Protein AF-A0A821UUU0-F1 (afdb_monomer)

Nearest PDB structures (foldseek):
  4zcn-assembly1_A  TM=8.819E-01  e=1.601E-06  synthetic construct
  8j72-assembly1_A  TM=8.243E-01  e=1.188E-04  Mus musculus
  7djl-assembly2_A  TM=7.070E-01  e=1.555E-04  Arabidopsis thaliana
  2dso-assembly3_C  TM=7.053E-01  e=1.154E-02  Staphylococcus aureus
  2dg0-assembly1_A  TM=6.645E-01  e=1.356E-02  Staphylococcus aureus

Structure (mmCIF, N/CA/C/O backbone):
data_AF-A0A821UUU0-F1
#
_entry.id   AF-A0A821UUU0-F1
#
loop_
_atom_site.group_PDB
_atom_site.id
_atom_site.type_symbol
_atom_site.label_atom_id
_atom_site.label_alt_id
_atom_site.label_comp_id
_atom_site.label_asym_id
_atom_site.label_entity_id
_atom_site.label_seq_id
_atom_site.pdbx_PDB_ins_code
_atom_site.Cartn_x
_atom_site.Cartn_y
_atom_site.Cartn_z
_atom_site.occupancy
_atom_site.B_iso_or_equiv
_atom_site.auth_seq_id
_atom_site.auth_comp_id
_atom_site.auth_asym_id
_atom_site.auth_atom_id
_atom_site.pdbx_PDB_model_num
ATOM 1 N N . ARG A 1 1 ? -25.890 -10.098 18.040 1.00 49.53 1 ARG A N 1
ATOM 2 C CA . ARG A 1 1 ? -25.360 -8.720 17.908 1.00 49.53 1 ARG A CA 1
ATOM 3 C C . ARG A 1 1 ? -26.060 -8.096 16.711 1.00 49.53 1 ARG A C 1
ATOM 5 O O . ARG A 1 1 ? -26.028 -8.701 15.650 1.00 49.53 1 ARG A O 1
ATOM 12 N N . ARG A 1 2 ? -26.804 -7.004 16.907 1.00 58.38 2 ARG A N 1
ATOM 13 C CA . ARG A 1 2 ? -27.503 -6.293 15.827 1.00 58.38 2 ARG A CA 1
ATOM 14 C C . ARG A 1 2 ? -26.415 -5.492 15.097 1.00 58.38 2 ARG A C 1
ATOM 16 O O . ARG A 1 2 ? -25.776 -4.674 15.744 1.00 58.38 2 ARG A O 1
ATOM 23 N N . GLY A 1 3 ? -26.099 -5.851 13.853 1.00 62.72 3 GLY A N 1
ATOM 24 C CA . GLY A 1 3 ? -25.051 -5.178 13.078 1.00 62.72 3 GLY A CA 1
ATOM 25 C C . GLY A 1 3 ? -25.400 -3.707 12.873 1.00 62.72 3 GLY A C 1
ATOM 26 O O . GLY A 1 3 ? -26.577 -3.379 12.713 1.00 62.72 3 GLY A O 1
ATOM 27 N N . GLU A 1 4 ? -24.400 -2.831 12.931 1.00 71.94 4 GLU A N 1
ATOM 28 C CA . GLU A 1 4 ? -24.593 -1.414 12.630 1.00 71.94 4 GLU A CA 1
ATOM 29 C C . GLU A 1 4 ? -25.058 -1.246 11.178 1.00 71.94 4 GLU A C 1
ATOM 31 O O . GLU A 1 4 ? -24.573 -1.916 10.269 1.00 71.94 4 GLU A O 1
ATOM 36 N N . SER A 1 5 ? -26.039 -0.369 10.959 1.00 85.31 5 SER A N 1
ATOM 37 C CA . SER A 1 5 ? -26.623 -0.103 9.638 1.00 85.31 5 SER A CA 1
ATOM 38 C C . SER A 1 5 ? -25.891 0.998 8.865 1.00 85.31 5 SER A C 1
ATOM 40 O O . SER A 1 5 ? -26.374 1.431 7.821 1.00 85.31 5 SER A O 1
ATOM 42 N N . GLN A 1 6 ? -24.771 1.496 9.395 1.00 81.88 6 GLN A N 1
ATOM 43 C CA . GLN A 1 6 ? -23.938 2.525 8.780 1.00 81.88 6 GLN A CA 1
ATOM 44 C C . GLN A 1 6 ? -22.479 2.068 8.799 1.00 81.88 6 GLN A C 1
ATOM 46 O O . GLN A 1 6 ? -22.008 1.537 9.799 1.00 81.88 6 GLN A O 1
ATOM 51 N N . GLY A 1 7 ? -21.782 2.250 7.677 1.00 82.25 7 GLY A N 1
ATOM 52 C CA . GLY A 1 7 ? -20.345 2.002 7.601 1.00 82.25 7 GLY A CA 1
ATOM 53 C C . GLY A 1 7 ? -19.564 3.112 8.300 1.00 82.25 7 GLY A C 1
ATOM 54 O O . GLY A 1 7 ? -19.953 4.279 8.247 1.00 82.25 7 GLY A O 1
ATOM 55 N N . THR A 1 8 ? -18.447 2.753 8.923 1.00 87.38 8 THR A N 1
ATOM 56 C CA . THR A 1 8 ? -17.500 3.698 9.519 1.00 87.38 8 THR A CA 1
ATOM 57 C C . THR A 1 8 ? -16.250 3.804 8.652 1.00 87.38 8 THR A C 1
ATOM 59 O O . THR A 1 8 ? -15.825 2.843 8.009 1.00 87.38 8 THR A O 1
ATOM 62 N N . VAL A 1 9 ? -15.654 4.996 8.603 1.00 89.88 9 VAL A N 1
ATOM 63 C CA . VAL A 1 9 ? -14.353 5.185 7.953 1.00 89.88 9 VAL A CA 1
ATOM 64 C C . VAL A 1 9 ? -13.267 4.696 8.905 1.00 89.88 9 VAL A C 1
ATOM 66 O O . VAL A 1 9 ? -13.166 5.184 10.027 1.00 89.88 9 VAL A O 1
ATOM 69 N N . VAL A 1 10 ? -12.454 3.747 8.444 1.00 91.38 10 VAL A N 1
ATOM 70 C CA . VAL A 1 10 ? -11.374 3.124 9.234 1.00 91.38 10 VAL A CA 1
ATOM 71 C C . VAL A 1 10 ? -9.967 3.493 8.747 1.00 91.38 10 VAL A C 1
ATOM 73 O O . VAL A 1 10 ? -8.989 3.226 9.436 1.00 91.38 10 VAL A O 1
ATOM 76 N N . ALA A 1 11 ? -9.858 4.127 7.576 1.00 94.12 11 ALA A N 1
ATOM 77 C CA . ALA A 1 11 ? -8.615 4.644 7.008 1.00 94.12 11 ALA A CA 1
ATOM 78 C C . ALA A 1 11 ? -8.911 5.856 6.108 1.00 94.12 11 ALA A C 1
ATOM 80 O O . ALA A 1 11 ? -9.873 5.843 5.335 1.00 94.12 11 ALA 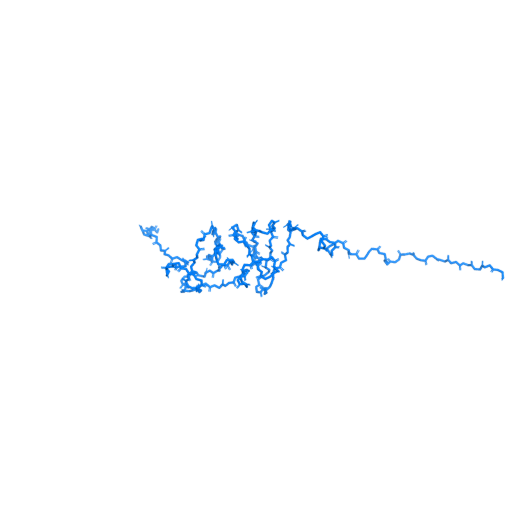A O 1
ATOM 81 N N . GLY A 1 12 ? -8.085 6.902 6.192 1.00 94.38 12 GLY A N 1
ATOM 82 C CA . GLY A 1 12 ? -8.286 8.145 5.441 1.00 94.38 12 GLY A CA 1
ATOM 83 C C . GLY A 1 12 ? -9.524 8.938 5.892 1.00 94.38 12 GLY A C 1
ATOM 84 O O . GLY A 1 12 ? -9.753 9.124 7.082 1.00 94.38 12 GLY A O 1
ATOM 85 N N . GLY A 1 13 ? -10.310 9.440 4.931 1.00 93.31 13 GLY A N 1
ATOM 86 C CA . GLY A 1 13 ? -11.540 10.211 5.184 1.00 93.31 13 GLY A CA 1
ATOM 87 C C . GLY A 1 13 ? -11.361 11.729 5.305 1.00 93.31 13 GLY A C 1
ATOM 88 O O . GLY A 1 13 ? -12.349 12.455 5.293 1.00 93.31 13 GLY A O 1
ATOM 89 N N . ASN A 1 14 ? -10.122 12.229 5.334 1.00 95.56 14 ASN A N 1
ATOM 90 C CA . ASN A 1 14 ? -9.809 13.657 5.496 1.00 95.56 14 ASN A CA 1
ATOM 91 C C . ASN A 1 14 ? -9.491 14.359 4.161 1.00 95.56 14 ASN A C 1
ATOM 93 O O . ASN A 1 14 ? -8.610 15.220 4.074 1.00 95.56 14 ASN A O 1
ATOM 97 N N . GLY A 1 15 ? -10.200 13.967 3.100 1.00 96.06 15 GLY A N 1
ATOM 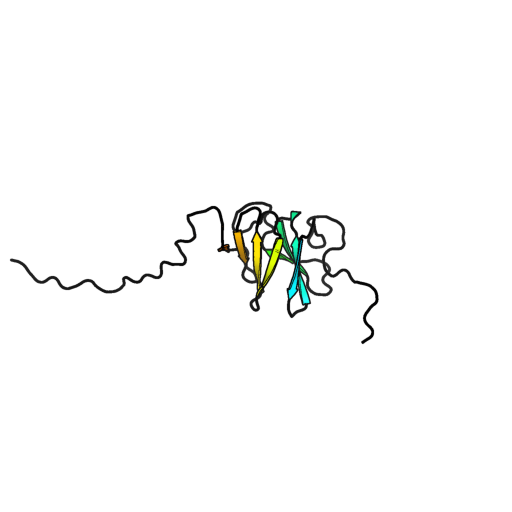98 C CA . GLY A 1 15 ? -9.963 14.424 1.729 1.00 96.06 15 GLY A CA 1
ATOM 99 C C . GLY A 1 15 ? -8.733 13.790 1.067 1.00 96.06 15 GLY A C 1
ATOM 100 O O . GLY A 1 15 ? -7.949 13.091 1.709 1.00 96.06 15 GLY A O 1
ATOM 101 N N . SER A 1 16 ? -8.577 14.046 -0.235 1.00 97.75 16 SER A N 1
ATOM 102 C CA . SER A 1 16 ? -7.426 13.569 -1.011 1.00 97.75 16 SER A CA 1
ATOM 103 C C . SER A 1 16 ? -6.148 14.307 -0.609 1.00 97.75 16 SER A C 1
ATOM 105 O O . SER A 1 16 ? -6.174 15.524 -0.407 1.00 97.75 16 SER A O 1
ATOM 107 N N . GLY A 1 17 ? -5.029 13.591 -0.511 1.00 98.25 17 GLY A N 1
ATOM 108 C CA . GLY A 1 17 ? -3.714 14.181 -0.247 1.00 98.25 17 GLY A CA 1
ATOM 109 C C . GLY A 1 17 ? -2.699 13.172 0.283 1.00 98.25 17 GLY A C 1
ATOM 110 O O . GLY A 1 17 ? -2.964 11.973 0.304 1.00 98.25 17 GLY A O 1
ATOM 111 N N . ASN A 1 18 ? -1.534 13.664 0.708 1.00 98.19 18 ASN A N 1
ATOM 112 C CA . ASN A 1 18 ? -0.372 12.844 1.076 1.00 98.19 18 ASN A CA 1
ATOM 113 C C . ASN A 1 18 ? -0.019 12.875 2.574 1.00 98.19 18 ASN A C 1
ATOM 115 O O . ASN A 1 18 ? 0.962 12.254 2.998 1.00 98.19 18 ASN A O 1
ATOM 119 N N . ARG A 1 19 ? -0.811 13.565 3.404 1.00 98.50 19 ARG A N 1
ATOM 120 C CA . ARG A 1 19 ? -0.645 13.517 4.863 1.00 98.50 19 ARG A CA 1
ATOM 121 C C . ARG A 1 19 ? -0.921 12.108 5.396 1.00 98.50 19 ARG A C 1
ATOM 123 O O . ARG A 1 19 ? -1.488 11.265 4.704 1.00 98.50 19 ARG A O 1
ATOM 130 N N . LEU A 1 20 ? -0.513 11.838 6.635 1.00 98.38 20 LEU A N 1
ATOM 131 C CA . LEU A 1 20 ? -0.701 10.522 7.260 1.00 98.38 20 LEU A CA 1
ATOM 132 C C . LEU A 1 20 ? -2.171 10.206 7.572 1.00 98.38 20 LEU A C 1
ATOM 134 O O . LEU A 1 20 ? -2.501 9.056 7.822 1.00 98.38 20 LEU A O 1
ATOM 138 N N . ASP A 1 21 ? -3.056 11.199 7.558 1.00 97.88 21 ASP A N 1
ATOM 139 C CA . ASP A 1 21 ? -4.504 11.071 7.744 1.00 97.88 21 ASP A CA 1
ATOM 140 C C . ASP A 1 21 ? -5.286 11.092 6.414 1.00 97.88 21 ASP A C 1
ATOM 142 O O . ASP A 1 21 ? -6.519 11.111 6.416 1.00 97.88 21 ASP A O 1
ATOM 146 N N . GLN A 1 22 ? -4.578 11.095 5.280 1.00 98.56 22 GLN A N 1
ATOM 147 C CA . GLN A 1 22 ? -5.130 11.184 3.930 1.00 98.56 22 GLN A CA 1
ATOM 148 C C . GLN A 1 22 ? -4.652 10.031 3.041 1.00 98.56 22 GLN A C 1
ATOM 150 O O . GLN A 1 22 ? -3.655 9.367 3.322 1.00 98.56 22 GLN A O 1
ATOM 155 N N . LEU A 1 23 ? -5.387 9.821 1.952 1.00 98.50 23 LEU A N 1
ATOM 156 C CA . LEU A 1 23 ? -5.075 8.883 0.877 1.00 98.50 23 LEU A CA 1
ATOM 157 C C . LEU A 1 23 ? -5.270 9.589 -0.470 1.00 98.50 23 LEU A C 1
ATOM 159 O O . LEU A 1 23 ? -6.045 10.545 -0.556 1.00 98.50 23 LEU A O 1
ATOM 163 N N . SER A 1 24 ? -4.619 9.098 -1.519 1.00 98.50 24 SER A N 1
ATOM 164 C CA . SER A 1 24 ? -4.777 9.550 -2.899 1.00 98.50 24 SER A CA 1
ATOM 165 C C . SER A 1 24 ? -4.921 8.347 -3.834 1.00 98.50 24 SER A C 1
ATOM 167 O O . SER A 1 24 ? -3.993 7.563 -4.030 1.00 98.50 24 SER A O 1
ATOM 169 N N . TYR A 1 25 ? -6.125 8.202 -4.393 1.00 97.81 25 TYR A N 1
ATOM 170 C CA . TYR A 1 25 ? -6.513 7.122 -5.310 1.00 97.81 25 TYR A CA 1
ATOM 171 C C . TYR A 1 25 ? -6.160 5.698 -4.812 1.00 97.81 25 TYR A C 1
ATOM 173 O O . TYR A 1 25 ? -5.516 4.928 -5.533 1.00 97.81 25 TYR A O 1
ATOM 181 N N . PRO A 1 26 ? -6.566 5.315 -3.581 1.00 98.06 26 PRO A N 1
ATOM 182 C CA . PRO A 1 26 ? -6.211 4.016 -3.016 1.00 98.06 26 PRO A CA 1
ATOM 183 C C . PRO A 1 26 ? -6.750 2.860 -3.875 1.00 98.06 26 PRO A C 1
ATOM 185 O O . PRO A 1 26 ? -7.881 2.931 -4.356 1.00 98.06 26 PRO A O 1
ATOM 188 N N . GLN A 1 27 ? -5.955 1.803 -4.076 1.00 98.19 27 GLN A N 1
ATOM 189 C CA . GLN A 1 27 ? -6.279 0.729 -5.037 1.00 98.19 27 GLN A CA 1
ATOM 190 C C . GLN A 1 27 ? -6.681 -0.598 -4.400 1.00 98.19 27 GLN A C 1
ATOM 192 O O . GLN A 1 27 ? -7.482 -1.338 -4.967 1.00 98.19 27 GLN A O 1
ATOM 197 N N . TYR A 1 28 ? -6.117 -0.927 -3.244 1.00 98.31 28 TYR A N 1
ATOM 198 C CA . TYR A 1 28 ? -6.327 -2.215 -2.597 1.00 98.31 28 TYR A CA 1
ATOM 199 C C . TYR A 1 28 ? -6.335 -2.068 -1.084 1.00 98.31 28 TYR A C 1
ATOM 201 O O . TYR A 1 28 ? -5.763 -1.126 -0.527 1.00 98.31 28 TYR A O 1
ATOM 209 N N . VAL A 1 29 ? -6.968 -3.036 -0.426 1.00 97.81 29 VAL A N 1
ATOM 210 C CA . VAL A 1 29 ? -7.025 -3.133 1.026 1.00 97.81 29 VAL A CA 1
ATOM 211 C C . VAL A 1 29 ? -6.752 -4.563 1.486 1.00 97.81 29 VAL A C 1
ATOM 213 O O . VAL A 1 29 ? -7.271 -5.521 0.915 1.00 97.81 29 VAL A O 1
ATOM 216 N N . PHE A 1 30 ? -5.959 -4.703 2.542 1.00 98.38 30 PHE A N 1
ATOM 217 C CA . PHE A 1 30 ? -5.765 -5.952 3.271 1.00 98.38 30 PHE A CA 1
ATOM 218 C C . PHE A 1 30 ? -6.044 -5.714 4.754 1.00 98.38 30 PHE A C 1
ATOM 220 O O . PHE A 1 30 ? -5.605 -4.710 5.307 1.00 98.38 30 PHE A O 1
ATOM 227 N N . VAL A 1 31 ? -6.766 -6.627 5.398 1.00 97.31 31 VAL A N 1
ATOM 228 C CA . VAL A 1 31 ? -7.049 -6.561 6.836 1.00 97.31 31 VAL A CA 1
ATOM 229 C C . VAL A 1 31 ? -6.387 -7.755 7.506 1.00 97.31 31 VAL A C 1
ATOM 231 O O . VAL A 1 31 ? -6.649 -8.897 7.121 1.00 97.31 31 VAL A O 1
ATOM 234 N N . ASP A 1 32 ? -5.503 -7.494 8.468 1.00 95.75 32 ASP A N 1
ATOM 235 C CA . ASP A 1 32 ? -4.823 -8.553 9.215 1.00 95.75 32 ASP A CA 1
ATOM 236 C C . ASP A 1 32 ? -5.690 -9.108 10.366 1.00 95.75 32 ASP A C 1
ATOM 238 O O . ASP A 1 32 ? -6.834 -8.701 10.584 1.00 95.75 32 ASP A O 1
ATOM 242 N N . ARG A 1 33 ? -5.151 -10.091 11.099 1.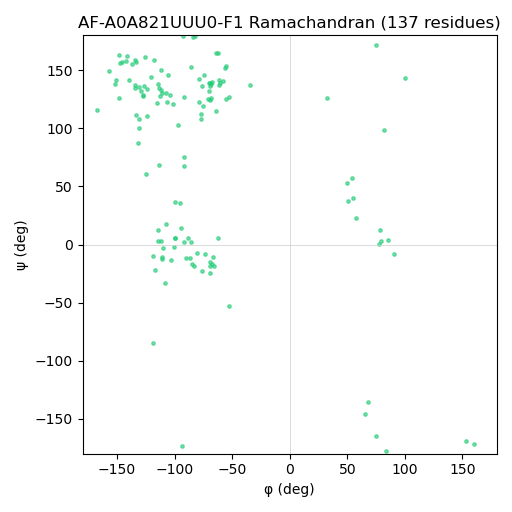00 94.06 33 ARG A N 1
ATOM 243 C CA . ARG A 1 33 ? -5.854 -10.735 12.225 1.00 94.06 33 ARG A CA 1
ATOM 244 C C . ARG A 1 33 ? -6.035 -9.818 13.438 1.00 94.06 33 ARG A C 1
ATOM 246 O O . ARG A 1 33 ? -6.904 -10.103 14.255 1.00 94.06 33 ARG A O 1
ATOM 253 N N . ASP A 1 34 ? -5.260 -8.741 13.520 1.00 92.94 34 ASP A N 1
ATOM 254 C CA . ASP A 1 34 ? -5.331 -7.732 14.579 1.00 92.94 34 ASP A CA 1
ATOM 255 C C . ASP A 1 34 ? -6.226 -6.548 14.163 1.00 92.94 34 ASP A C 1
ATOM 257 O O . ASP A 1 34 ? -6.190 -5.484 14.781 1.00 92.94 34 ASP A O 1
ATOM 261 N N . HIS A 1 35 ? -7.016 -6.721 13.094 1.00 93.25 35 HIS A N 1
ATOM 262 C CA . HIS A 1 35 ? -7.876 -5.705 12.481 1.00 93.25 35 HIS A CA 1
ATOM 263 C C . HIS A 1 35 ? -7.135 -4.447 12.015 1.00 93.25 35 HIS A C 1
ATOM 265 O O . HIS A 1 35 ? -7.742 -3.386 11.843 1.00 93.25 35 HIS A O 1
ATOM 271 N N . SER A 1 36 ? -5.831 -4.547 11.757 1.00 96.38 36 SER A N 1
ATOM 272 C CA . SER A 1 36 ? -5.126 -3.468 11.083 1.00 96.38 36 SER A CA 1
ATOM 273 C C . SER A 1 36 ? -5.444 -3.479 9.593 1.00 96.38 36 SER A C 1
ATOM 275 O O . SER A 1 36 ? -5.423 -4.523 8.939 1.00 96.38 36 SER A O 1
ATOM 277 N N . VAL A 1 37 ? -5.692 -2.294 9.050 1.00 97.75 37 VAL A N 1
ATOM 278 C CA . VAL A 1 37 ? -6.034 -2.061 7.650 1.00 97.75 37 VAL A CA 1
ATOM 279 C C . VAL A 1 37 ? -4.802 -1.555 6.911 1.00 97.75 37 VAL A C 1
ATOM 281 O O . VAL A 1 37 ? -4.250 -0.509 7.245 1.00 97.75 37 VAL A O 1
ATOM 284 N N . TYR A 1 38 ? -4.384 -2.284 5.888 1.00 98.69 38 TYR A N 1
ATOM 285 C CA . TYR A 1 38 ? -3.294 -1.927 4.991 1.00 98.69 38 TYR A CA 1
ATOM 286 C C . TYR A 1 38 ? -3.881 -1.451 3.674 1.00 98.69 38 TYR A C 1
ATOM 288 O O . TYR A 1 38 ? -4.709 -2.145 3.089 1.00 98.69 38 TYR A O 1
ATOM 296 N N . VAL A 1 39 ? -3.453 -0.286 3.203 1.00 98.75 39 VAL A N 1
ATOM 297 C CA . VAL A 1 39 ? -3.978 0.351 1.996 1.00 98.75 39 VAL A CA 1
ATOM 298 C C . VAL A 1 39 ? -2.827 0.688 1.065 1.00 98.75 39 VAL A C 1
ATOM 300 O O . VAL A 1 39 ? -1.861 1.333 1.482 1.00 98.75 39 VAL A O 1
ATOM 303 N N . SER A 1 40 ? -2.931 0.276 -0.197 1.00 98.62 40 SER A N 1
ATOM 304 C CA . SER A 1 40 ? -2.054 0.786 -1.249 1.00 98.62 40 SER A CA 1
ATOM 305 C C . SER A 1 40 ? -2.512 2.183 -1.652 1.00 98.62 40 SER A C 1
ATOM 307 O O . SER A 1 40 ? -3.560 2.375 -2.269 1.00 98.62 40 SER A O 1
ATOM 309 N N . ASP A 1 41 ? -1.726 3.173 -1.251 1.00 98.75 41 ASP A N 1
ATOM 310 C CA . ASP A 1 41 ? -1.972 4.592 -1.474 1.00 98.75 41 ASP A CA 1
ATOM 311 C C . ASP A 1 41 ? -1.280 5.002 -2.781 1.00 98.75 41 ASP A C 1
ATOM 313 O O . ASP A 1 41 ? -0.170 5.542 -2.785 1.00 98.75 41 ASP A O 1
ATOM 317 N N . ARG A 1 42 ? -1.902 4.594 -3.895 1.00 98.69 42 ARG A N 1
ATOM 318 C CA . ARG A 1 42 ? -1.287 4.478 -5.226 1.00 98.69 42 ARG A CA 1
ATOM 319 C C . ARG A 1 42 ? -0.583 5.748 -5.681 1.00 98.69 42 ARG A C 1
ATOM 321 O O . ARG A 1 42 ? 0.585 5.678 -6.052 1.00 98.69 42 ARG A O 1
ATOM 328 N N . ASP A 1 43 ? -1.276 6.881 -5.643 1.00 98.56 43 ASP A N 1
ATOM 329 C CA . ASP A 1 43 ? -0.737 8.145 -6.163 1.00 98.56 43 ASP A CA 1
ATOM 330 C C . ASP A 1 43 ? 0.216 8.821 -5.166 1.00 98.56 43 ASP A C 1
ATOM 332 O O . ASP A 1 43 ? 0.883 9.794 -5.497 1.00 98.56 43 ASP A O 1
ATOM 336 N N . ASN A 1 44 ? 0.311 8.291 -3.944 1.00 98.81 44 ASN A N 1
ATOM 337 C CA . ASN A 1 44 ? 1.326 8.673 -2.967 1.00 98.81 44 ASN A CA 1
ATOM 338 C C . ASN A 1 44 ? 2.492 7.670 -2.908 1.00 98.81 44 ASN A C 1
ATOM 340 O O . ASN A 1 44 ? 3.361 7.816 -2.047 1.00 98.81 44 ASN A O 1
ATOM 344 N N . HIS A 1 45 ? 2.521 6.659 -3.788 1.00 98.75 45 HIS A N 1
ATOM 345 C CA . HIS A 1 45 ? 3.658 5.747 -3.957 1.00 98.75 45 HIS A CA 1
ATOM 346 C C . HIS A 1 45 ? 4.082 5.050 -2.653 1.00 98.75 45 HIS A C 1
ATOM 348 O O . HIS A 1 45 ? 5.265 4.897 -2.334 1.00 98.75 45 HIS A O 1
ATOM 354 N N . ARG A 1 46 ? 3.089 4.653 -1.851 1.00 98.88 46 ARG A N 1
ATOM 355 C CA . ARG A 1 46 ? 3.306 4.070 -0.524 1.00 98.88 46 ARG A CA 1
ATOM 356 C C . ARG A 1 46 ? 2.232 3.057 -0.155 1.00 98.88 46 ARG A C 1
ATOM 358 O O . ARG A 1 46 ? 1.139 3.041 -0.720 1.00 98.88 46 ARG A O 1
ATOM 365 N N . VAL A 1 47 ? 2.531 2.248 0.851 1.00 98.81 47 VAL A N 1
ATOM 366 C CA . VAL A 1 47 ? 1.538 1.450 1.573 1.00 98.81 47 VAL A CA 1
ATOM 367 C C . VAL A 1 47 ? 1.413 1.991 2.983 1.00 98.81 47 VAL A C 1
ATOM 369 O O . VAL A 1 47 ? 2.409 2.214 3.676 1.00 98.81 47 VAL A O 1
ATOM 372 N N . MET A 1 48 ? 0.172 2.176 3.408 1.00 98.75 48 MET A N 1
ATOM 373 C CA . MET A 1 48 ? -0.173 2.726 4.708 1.00 98.75 48 MET A CA 1
ATOM 374 C C . MET A 1 48 ? -0.874 1.674 5.566 1.00 98.75 48 MET A C 1
ATOM 376 O O . MET A 1 48 ? -1.746 0.964 5.072 1.00 98.75 48 MET A O 1
ATOM 380 N N . LYS A 1 49 ? -0.532 1.605 6.853 1.00 98.56 49 LYS A N 1
ATOM 381 C CA . LYS A 1 49 ? -1.203 0.791 7.875 1.00 98.56 49 LYS A CA 1
ATOM 382 C C . LYS A 1 49 ? -2.003 1.690 8.817 1.00 98.56 49 LYS A C 1
ATOM 384 O O . LYS A 1 49 ? -1.441 2.622 9.388 1.00 98.56 49 LYS A O 1
ATOM 389 N N . TRP A 1 50 ? -3.269 1.367 9.051 1.00 98.12 50 TRP A N 1
ATOM 390 C CA . TRP A 1 50 ? -4.100 1.925 10.119 1.00 98.12 50 TRP A CA 1
ATOM 391 C C . TRP A 1 50 ? -4.453 0.844 11.130 1.00 98.12 50 TRP A C 1
ATOM 393 O O . TRP A 1 50 ? -4.847 -0.255 10.759 1.00 98.12 50 TRP A O 1
ATOM 403 N N . MET A 1 51 ? -4.333 1.171 12.412 1.00 95.38 51 MET A N 1
ATOM 404 C CA . MET A 1 51 ? -4.928 0.376 13.486 1.00 95.38 51 MET A CA 1
ATOM 405 C C . MET A 1 51 ? -6.375 0.829 13.695 1.00 95.38 51 MET A C 1
ATOM 407 O O . MET A 1 51 ? -6.701 1.991 13.435 1.00 95.38 51 MET A O 1
ATOM 411 N N . GLU A 1 52 ? -7.233 -0.060 14.189 1.00 88.69 52 GLU A N 1
ATOM 412 C CA . GLU A 1 52 ? -8.615 0.288 14.526 1.00 88.69 52 GLU A CA 1
ATOM 413 C C . GLU A 1 52 ? -8.660 1.513 15.465 1.00 88.69 52 GLU A C 1
ATOM 415 O O . GLU A 1 52 ? -7.966 1.574 16.480 1.00 88.69 52 GLU A O 1
ATOM 420 N N . GLY A 1 53 ? -9.438 2.535 15.090 1.00 88.31 53 GLY A N 1
ATOM 421 C CA . GLY A 1 53 ? -9.563 3.789 15.844 1.00 88.31 53 GLY A CA 1
ATOM 422 C C . GLY A 1 53 ? -8.405 4.789 15.692 1.00 88.31 53 GLY A C 1
ATOM 423 O O . GLY A 1 53 ? -8.455 5.867 16.292 1.00 88.31 53 GLY A O 1
ATOM 424 N N . ALA A 1 54 ? -7.371 4.490 14.897 1.00 94.69 54 ALA A N 1
ATOM 425 C CA . ALA A 1 54 ? -6.266 5.419 14.662 1.00 94.69 54 ALA A CA 1
ATOM 426 C C . ALA A 1 54 ? -6.706 6.642 13.835 1.00 94.69 54 ALA A C 1
ATOM 428 O O . ALA A 1 54 ? -7.382 6.520 12.817 1.00 94.69 54 ALA A O 1
ATOM 429 N N . LYS A 1 55 ? -6.261 7.841 14.239 1.00 95.12 55 LYS A N 1
ATOM 430 C CA . LYS A 1 55 ? -6.545 9.100 13.516 1.00 95.12 55 LYS A CA 1
ATOM 431 C C . LYS A 1 55 ? -5.709 9.279 12.245 1.00 95.12 55 LYS A C 1
ATOM 433 O O . LYS A 1 55 ? -6.079 10.047 11.367 1.00 95.12 55 LYS A O 1
ATOM 438 N N . GLN A 1 56 ? -4.570 8.599 12.173 1.00 97.81 56 GLN A N 1
ATOM 439 C CA . GLN A 1 56 ? -3.620 8.649 11.068 1.00 97.81 56 GLN A CA 1
ATOM 440 C C . GLN A 1 56 ? -2.948 7.284 10.918 1.00 97.81 56 GLN A C 1
ATOM 442 O O . GLN A 1 56 ? -2.897 6.510 11.877 1.00 97.81 56 GLN A O 1
ATOM 447 N N . GLY A 1 57 ? -2.445 7.007 9.723 1.00 98.12 57 GLY A N 1
ATOM 448 C CA . GLY A 1 57 ? -1.753 5.774 9.401 1.00 98.12 57 GLY A CA 1
ATOM 449 C C . GLY A 1 57 ? -0.248 5.888 9.591 1.00 98.12 57 GLY A C 1
ATOM 450 O O . GLY A 1 57 ? 0.297 6.936 9.945 1.00 98.12 57 GLY A O 1
ATOM 451 N N . ILE A 1 58 ? 0.425 4.778 9.323 1.00 98.38 58 ILE A N 1
ATOM 452 C CA . ILE A 1 58 ? 1.878 4.639 9.356 1.00 98.38 58 ILE A CA 1
ATOM 453 C C . ILE A 1 58 ? 2.317 4.118 7.989 1.00 98.38 58 ILE A C 1
ATOM 455 O O . ILE A 1 58 ? 1.726 3.167 7.477 1.00 98.38 58 ILE A O 1
ATOM 459 N N . VAL A 1 59 ? 3.352 4.717 7.402 1.00 98.62 59 VAL A N 1
ATOM 460 C CA . VAL A 1 59 ? 3.966 4.196 6.174 1.00 98.62 59 VAL A CA 1
ATOM 461 C C . VAL A 1 59 ? 4.691 2.895 6.508 1.00 98.62 59 VAL A C 1
ATOM 463 O O . VAL A 1 59 ? 5.537 2.877 7.400 1.00 98.62 59 VAL A O 1
ATOM 466 N N . VAL A 1 60 ? 4.358 1.812 5.808 1.00 98.69 60 VAL A N 1
ATOM 467 C CA . VAL A 1 60 ? 4.956 0.479 6.028 1.00 98.69 60 VAL A CA 1
ATOM 468 C C . VAL A 1 60 ? 5.698 -0.071 4.809 1.00 98.69 60 VAL A C 1
ATOM 470 O O . VAL A 1 60 ? 6.402 -1.067 4.932 1.00 98.69 60 VAL A O 1
ATOM 473 N N . ALA A 1 61 ? 5.560 0.573 3.648 1.00 98.69 61 ALA A N 1
ATOM 474 C CA . ALA A 1 61 ? 6.364 0.326 2.453 1.00 98.69 61 ALA A CA 1
ATOM 475 C C . ALA A 1 61 ? 6.347 1.565 1.543 1.00 98.69 61 ALA A C 1
ATOM 477 O O . ALA A 1 61 ? 5.342 2.284 1.495 1.00 98.69 61 ALA A O 1
ATOM 478 N N . GLY A 1 62 ? 7.431 1.791 0.799 1.00 98.50 62 GLY A N 1
ATOM 479 C CA . GLY A 1 62 ? 7.582 2.963 -0.068 1.00 98.50 62 GLY A CA 1
ATOM 480 C C . GLY A 1 62 ? 7.640 4.289 0.703 1.00 98.50 62 GLY A C 1
ATOM 481 O O . GLY A 1 62 ? 8.144 4.360 1.825 1.00 98.50 62 GLY A O 1
ATOM 482 N N . GLY A 1 63 ? 7.081 5.346 0.106 1.00 97.50 63 GLY A N 1
ATOM 483 C CA . GLY A 1 63 ? 6.936 6.657 0.749 1.00 97.50 63 GLY A CA 1
ATOM 484 C C . GLY A 1 63 ? 8.146 7.590 0.650 1.00 97.50 63 GLY A C 1
ATOM 485 O O . GLY A 1 63 ? 8.078 8.696 1.180 1.00 97.50 63 GLY A O 1
ATOM 486 N N . GLN A 1 64 ? 9.210 7.199 -0.060 1.00 97.94 64 GLN A N 1
ATOM 487 C CA . GLN A 1 64 ? 10.340 8.074 -0.423 1.00 97.94 64 GLN A CA 1
ATOM 488 C C . GLN A 1 64 ? 10.176 8.685 -1.829 1.00 97.94 64 GLN A C 1
ATOM 490 O O . GLN A 1 64 ? 11.141 8.863 -2.570 1.00 97.94 64 GLN A O 1
ATOM 495 N N . GLY A 1 65 ? 8.931 8.997 -2.198 1.00 96.38 65 GLY A N 1
ATOM 496 C CA . GLY A 1 65 ? 8.561 9.459 -3.534 1.00 96.38 65 GLY A CA 1
ATOM 497 C C . GLY A 1 65 ? 8.342 8.322 -4.533 1.00 96.38 65 GLY A C 1
ATOM 498 O O . GLY A 1 65 ? 8.402 7.139 -4.191 1.00 96.38 65 GLY A O 1
ATOM 499 N N . GLU A 1 66 ? 8.046 8.713 -5.768 1.00 97.75 66 GLU A N 1
ATOM 500 C CA . GLU A 1 66 ? 7.938 7.799 -6.899 1.00 97.75 66 GLU A CA 1
ATOM 501 C C . GLU A 1 66 ? 9.325 7.409 -7.426 1.00 97.75 66 GLU A C 1
ATOM 503 O O . GLU A 1 66 ? 10.236 8.237 -7.453 1.00 97.75 66 GLU A O 1
ATOM 508 N N . GLY A 1 67 ? 9.484 6.154 -7.846 1.00 96.50 67 GLY A N 1
ATOM 509 C CA . GLY A 1 67 ? 10.717 5.659 -8.457 1.00 96.50 67 GLY A CA 1
ATOM 510 C C . GLY A 1 67 ? 10.912 4.159 -8.258 1.00 96.50 67 GLY A C 1
ATOM 511 O O . GLY A 1 67 ? 9.985 3.454 -7.845 1.00 96.50 67 GLY A O 1
ATOM 512 N N . ASN A 1 68 ? 12.110 3.670 -8.576 1.00 95.81 68 ASN A N 1
ATOM 513 C CA . ASN A 1 68 ? 12.461 2.249 -8.600 1.00 95.81 68 ASN A CA 1
ATOM 514 C C . ASN A 1 68 ? 13.509 1.843 -7.548 1.00 95.81 68 ASN A C 1
ATOM 516 O O . ASN A 1 68 ? 13.863 0.664 -7.483 1.00 95.81 68 ASN A O 1
ATOM 520 N N . ASP A 1 69 ? 13.956 2.751 -6.678 1.00 97.00 69 ASP A N 1
ATOM 521 C CA . ASP A 1 69 ? 14.845 2.394 -5.567 1.00 97.00 69 ASP A CA 1
ATOM 522 C C . ASP A 1 69 ? 14.172 1.411 -4.592 1.00 97.00 69 ASP A C 1
ATOM 524 O O . ASP A 1 69 ? 12.947 1.247 -4.563 1.00 97.00 69 ASP A O 1
ATOM 528 N N . LEU A 1 70 ? 14.965 0.765 -3.729 1.00 97.25 70 LEU A N 1
ATOM 529 C CA . LEU A 1 70 ? 14.446 -0.168 -2.718 1.00 97.25 70 LEU A CA 1
ATOM 530 C C . LEU A 1 70 ? 13.586 0.510 -1.636 1.00 97.25 70 LEU A C 1
ATOM 532 O O . LEU A 1 70 ? 12.918 -0.168 -0.858 1.00 97.25 70 LEU A O 1
ATOM 536 N N . THR A 1 71 ? 13.575 1.840 -1.571 1.00 98.12 71 THR A N 1
ATOM 537 C CA . THR A 1 71 ? 12.727 2.641 -0.672 1.00 98.12 71 THR A CA 1
ATOM 538 C C . THR A 1 71 ? 11.496 3.225 -1.373 1.00 98.12 71 THR A C 1
ATOM 540 O O . THR A 1 71 ? 10.674 3.876 -0.723 1.00 98.12 71 THR A O 1
ATOM 543 N N . GLN A 1 72 ? 11.353 2.997 -2.681 1.00 98.62 72 GLN A N 1
ATOM 544 C CA . GLN A 1 72 ? 10.347 3.619 -3.537 1.00 98.62 72 GLN A CA 1
ATOM 545 C C . GLN A 1 72 ? 9.399 2.586 -4.153 1.00 98.62 72 GLN A C 1
ATOM 547 O O . GLN A 1 72 ? 9.686 1.389 -4.231 1.00 98.62 72 GLN A O 1
ATOM 552 N N . LEU A 1 73 ? 8.233 3.077 -4.563 1.00 98.62 73 LEU A N 1
ATOM 553 C CA . LEU A 1 73 ? 7.214 2.335 -5.298 1.00 98.62 73 LEU A CA 1
ATOM 554 C C . LEU A 1 73 ? 6.718 3.203 -6.461 1.00 98.62 73 LEU A C 1
ATOM 556 O O . LEU A 1 73 ? 6.791 4.434 -6.421 1.00 98.62 73 LEU A O 1
ATOM 560 N N . LEU A 1 74 ? 6.137 2.578 -7.474 1.00 98.44 74 LEU A N 1
ATOM 561 C CA . LEU A 1 74 ? 5.541 3.240 -8.621 1.00 98.44 74 LEU A CA 1
ATOM 562 C C . LEU A 1 74 ? 4.133 2.687 -8.867 1.00 98.44 74 LEU A C 1
ATOM 564 O O . LEU A 1 74 ? 3.936 1.610 -9.428 1.00 98.44 74 LEU A O 1
ATOM 568 N N . TYR A 1 75 ? 3.139 3.458 -8.414 1.00 98.38 75 TYR A N 1
ATOM 569 C CA . TYR A 1 75 ? 1.713 3.128 -8.483 1.00 98.38 75 TYR A CA 1
ATOM 570 C C . TYR A 1 75 ? 1.353 1.763 -7.862 1.00 98.38 75 TYR A C 1
ATOM 572 O O . TYR A 1 75 ? 0.766 0.921 -8.551 1.00 98.38 75 TYR A O 1
ATOM 580 N N . PRO A 1 76 ? 1.670 1.522 -6.571 1.00 98.56 76 PRO A N 1
ATOM 581 C CA . PRO A 1 76 ? 1.420 0.235 -5.932 1.00 98.56 76 PRO A CA 1
ATOM 582 C C . PRO A 1 76 ? -0.064 -0.139 -5.982 1.00 98.56 76 PRO A C 1
ATOM 584 O O . PRO A 1 76 ? -0.940 0.707 -5.790 1.00 98.56 76 PRO A O 1
ATOM 587 N N . GLN A 1 77 ? -0.341 -1.422 -6.221 1.00 98.25 77 GLN A N 1
ATOM 588 C CA . GLN A 1 77 ? -1.707 -1.942 -6.333 1.00 98.25 77 GLN A CA 1
ATOM 589 C C . GLN A 1 77 ? -1.989 -2.983 -5.255 1.00 98.25 77 GLN A C 1
ATOM 591 O O . GLN A 1 77 ? -2.527 -2.640 -4.210 1.00 98.25 77 GLN A O 1
ATOM 596 N N . GLY A 1 78 ? -1.635 -4.247 -5.477 1.00 98.06 78 GLY A N 1
ATOM 597 C CA . GLY A 1 78 ? -1.877 -5.316 -4.510 1.00 98.06 78 GLY A CA 1
ATOM 598 C C . GLY A 1 78 ? -0.999 -5.183 -3.264 1.00 98.06 78 GLY A C 1
ATOM 599 O O . GLY A 1 78 ? 0.193 -4.901 -3.374 1.00 98.06 78 GLY A O 1
ATOM 600 N N . VAL A 1 79 ? -1.581 -5.436 -2.090 1.00 98.62 79 VAL A N 1
ATOM 601 C CA . VAL A 1 79 ? -0.857 -5.562 -0.819 1.00 98.62 79 VAL A CA 1
ATOM 602 C C . VAL A 1 79 ? -1.350 -6.789 -0.055 1.00 98.62 79 VAL A C 1
ATOM 604 O O . VAL A 1 79 ? -2.554 -7.014 0.052 1.00 98.62 79 VAL A O 1
ATOM 607 N N . VAL A 1 80 ? -0.423 -7.575 0.490 1.00 98.44 80 VAL A N 1
ATOM 608 C CA . VAL A 1 80 ? -0.711 -8.639 1.466 1.00 98.44 80 VAL A CA 1
ATOM 609 C C . VAL A 1 80 ? 0.324 -8.614 2.583 1.00 98.44 80 VAL A C 1
ATOM 611 O O . VAL A 1 80 ? 1.442 -8.138 2.388 1.00 98.44 80 VAL A O 1
ATOM 614 N N . VAL A 1 81 ? -0.045 -9.126 3.755 1.00 98.56 81 VAL A N 1
ATOM 615 C CA . VAL A 1 81 ? 0.836 -9.167 4.927 1.00 98.56 81 VAL A CA 1
ATOM 616 C C . VAL A 1 81 ? 0.859 -10.581 5.493 1.00 98.56 81 VAL A C 1
ATOM 618 O O . VAL A 1 81 ? -0.194 -11.206 5.646 1.00 98.56 81 VAL A O 1
ATOM 621 N N . ASP A 1 82 ? 2.051 -11.106 5.771 1.00 97.50 82 ASP A N 1
ATOM 622 C CA . ASP A 1 82 ? 2.197 -12.423 6.397 1.00 97.50 82 ASP A CA 1
ATOM 623 C C . ASP A 1 82 ? 2.075 -12.370 7.932 1.00 97.50 82 ASP A C 1
ATOM 625 O O . ASP A 1 82 ? 1.871 -11.321 8.541 1.00 97.50 82 ASP A O 1
ATOM 629 N N . GLN A 1 83 ? 2.174 -13.533 8.582 1.00 96.38 83 GLN A N 1
ATOM 630 C CA . GLN A 1 83 ? 2.047 -13.654 10.040 1.00 96.38 83 GLN A CA 1
ATOM 631 C C . GLN A 1 83 ? 3.193 -12.992 10.821 1.00 96.38 83 GLN A C 1
ATOM 633 O O . GLN A 1 83 ? 3.043 -12.767 12.018 1.00 96.38 83 GLN A O 1
ATOM 638 N N . LEU A 1 84 ? 4.320 -12.698 10.168 1.00 96.38 84 LEU A N 1
ATOM 639 C CA . LEU A 1 84 ? 5.459 -11.999 10.767 1.00 96.38 84 LEU A CA 1
ATOM 640 C C . LEU A 1 84 ? 5.369 -10.481 10.554 1.00 96.38 84 LEU A C 1
ATOM 642 O O . LEU A 1 84 ? 6.286 -9.754 10.928 1.00 96.38 84 LEU A O 1
ATOM 646 N N . GLY A 1 85 ? 4.292 -9.995 9.929 1.00 96.94 85 GLY A N 1
ATOM 647 C CA . GLY A 1 85 ? 4.124 -8.584 9.604 1.00 96.94 85 GLY A CA 1
ATOM 648 C C . GLY A 1 85 ? 4.913 -8.136 8.372 1.00 96.94 85 GLY A C 1
ATOM 649 O O . GLY A 1 85 ? 5.021 -6.929 8.147 1.00 96.94 85 GLY A O 1
ATOM 650 N N . THR A 1 86 ? 5.455 -9.062 7.572 1.00 98.56 86 THR A N 1
ATOM 651 C CA . THR A 1 86 ? 6.118 -8.715 6.308 1.00 98.56 86 THR A CA 1
ATOM 652 C C . THR A 1 86 ? 5.070 -8.271 5.300 1.00 98.56 86 THR A C 1
ATOM 654 O O . THR A 1 86 ? 4.124 -9.008 5.017 1.00 98.56 86 THR A O 1
ATOM 657 N N . VAL A 1 87 ? 5.253 -7.080 4.739 1.00 98.75 87 VAL A N 1
ATOM 658 C CA . VAL A 1 87 ? 4.378 -6.498 3.720 1.00 98.75 87 VAL A CA 1
ATOM 659 C C . VAL A 1 87 ? 4.902 -6.875 2.342 1.00 98.75 87 VAL A C 1
ATOM 661 O O . VAL A 1 87 ? 6.061 -6.615 2.033 1.00 98.75 87 VAL A O 1
ATOM 664 N N . TYR A 1 88 ? 4.049 -7.448 1.501 1.00 98.75 88 TYR A N 1
ATOM 665 C CA . TYR A 1 88 ? 4.339 -7.739 0.100 1.00 98.75 88 TYR A CA 1
ATOM 666 C C . TYR A 1 88 ? 3.498 -6.819 -0.772 1.00 98.75 88 TYR A C 1
ATOM 668 O O . TYR A 1 88 ? 2.287 -6.706 -0.565 1.00 98.75 88 TYR A O 1
ATOM 676 N N . VAL A 1 89 ? 4.139 -6.165 -1.734 1.00 98.75 89 VAL A N 1
ATOM 677 C CA . VAL A 1 89 ? 3.520 -5.126 -2.556 1.00 98.75 89 VAL A CA 1
ATOM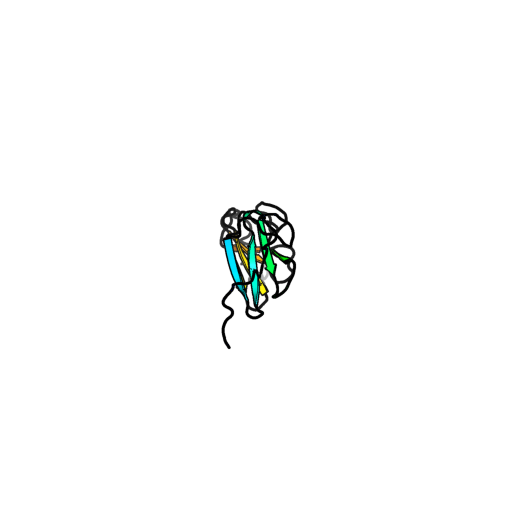 678 C C . VAL A 1 89 ? 3.738 -5.451 -4.023 1.00 98.75 89 VAL A C 1
ATOM 680 O O . VAL A 1 89 ? 4.873 -5.673 -4.451 1.00 98.75 89 VAL A O 1
ATOM 683 N N . ALA A 1 90 ? 2.653 -5.466 -4.791 1.00 98.50 90 ALA A N 1
ATOM 684 C CA . ALA A 1 90 ? 2.744 -5.407 -6.240 1.00 98.50 90 ALA A CA 1
ATOM 685 C C . ALA A 1 90 ? 3.085 -3.969 -6.640 1.00 98.50 90 ALA A C 1
ATOM 687 O O . ALA A 1 90 ? 2.315 -3.047 -6.348 1.00 98.50 90 ALA A O 1
ATOM 688 N N . ASP A 1 91 ? 4.230 -3.807 -7.296 1.00 98.06 91 ASP A N 1
ATOM 689 C CA . ASP A 1 91 ? 4.816 -2.534 -7.708 1.00 98.06 91 ASP A CA 1
ATOM 690 C C . ASP A 1 91 ? 4.819 -2.446 -9.246 1.00 98.06 91 ASP A C 1
ATOM 692 O O . ASP A 1 91 ? 5.863 -2.589 -9.889 1.00 98.06 91 ASP A O 1
ATOM 696 N N . PRO A 1 92 ? 3.629 -2.329 -9.867 1.00 97.19 92 PRO A N 1
ATOM 697 C CA . PRO A 1 92 ? 3.450 -2.568 -11.295 1.00 97.19 92 PRO A CA 1
ATOM 698 C C . PRO A 1 92 ? 4.110 -1.509 -12.170 1.00 97.19 92 PRO A C 1
ATOM 700 O O . PRO A 1 92 ? 4.445 -1.812 -13.305 1.00 97.19 92 PRO A O 1
ATOM 703 N N . GLY A 1 93 ? 4.321 -0.287 -11.675 1.00 97.00 93 GLY A N 1
ATOM 704 C CA . GLY A 1 93 ? 5.086 0.704 -12.428 1.00 97.00 93 GLY A CA 1
ATOM 705 C C . GLY A 1 93 ? 6.556 0.318 -12.609 1.00 97.00 93 GLY A C 1
ATOM 706 O O . GLY A 1 93 ? 7.202 0.832 -13.513 1.00 97.00 93 GLY A O 1
ATOM 707 N N . ASN A 1 94 ? 7.059 -0.606 -11.786 1.00 96.81 94 ASN A N 1
ATOM 708 C CA . ASN A 1 94 ? 8.428 -1.113 -11.823 1.00 96.81 94 ASN A CA 1
ATOM 709 C C . ASN A 1 94 ? 8.508 -2.604 -12.211 1.00 96.81 94 ASN A C 1
ATOM 711 O O . ASN A 1 94 ? 9.551 -3.226 -12.006 1.00 96.81 94 ASN A O 1
ATOM 715 N N . ASP A 1 95 ? 7.414 -3.199 -12.707 1.00 96.69 95 ASP A N 1
ATOM 716 C CA . ASP A 1 95 ? 7.344 -4.604 -13.142 1.00 96.69 95 ASP A CA 1
ATOM 717 C C . ASP A 1 95 ? 7.871 -5.616 -12.104 1.00 96.69 95 ASP A C 1
ATOM 719 O O . ASP A 1 95 ? 8.518 -6.615 -12.439 1.00 96.69 95 ASP A O 1
ATOM 723 N N . ARG A 1 96 ? 7.617 -5.357 -10.813 1.00 97.06 96 ARG A N 1
ATOM 724 C CA . ARG A 1 96 ? 8.180 -6.154 -9.714 1.00 97.06 96 ARG A CA 1
ATOM 725 C C . ARG A 1 96 ? 7.215 -6.387 -8.557 1.00 97.06 96 ARG A C 1
ATOM 727 O O . ARG A 1 96 ? 6.222 -5.684 -8.372 1.00 97.06 96 ARG A O 1
ATOM 734 N N . ILE A 1 97 ? 7.550 -7.380 -7.740 1.00 97.81 97 ILE A N 1
ATOM 735 C CA . ILE A 1 97 ? 6.970 -7.614 -6.419 1.00 97.81 97 ILE A CA 1
ATOM 736 C C . ILE A 1 97 ? 8.056 -7.362 -5.382 1.00 97.81 97 ILE A C 1
ATOM 738 O O . ILE A 1 97 ? 9.141 -7.947 -5.444 1.00 97.81 97 ILE A O 1
ATOM 742 N N . MET A 1 98 ? 7.742 -6.518 -4.408 1.00 98.12 98 MET A N 1
ATOM 743 C CA . MET A 1 98 ? 8.648 -6.149 -3.325 1.00 98.12 98 MET A CA 1
ATOM 744 C C . MET A 1 98 ? 8.146 -6.706 -1.995 1.00 98.12 98 MET A C 1
ATOM 746 O O . MET A 1 98 ? 6.936 -6.816 -1.785 1.00 98.12 98 MET A O 1
ATOM 750 N N . ARG A 1 99 ? 9.065 -7.008 -1.073 1.00 98.25 99 ARG A N 1
ATOM 751 C CA . ARG A 1 99 ? 8.740 -7.284 0.335 1.00 98.25 99 ARG A CA 1
ATOM 752 C C . ARG A 1 99 ? 9.438 -6.312 1.284 1.00 98.25 99 ARG A C 1
ATOM 754 O O . ARG A 1 99 ? 10.606 -5.990 1.075 1.00 98.25 99 ARG A O 1
ATOM 761 N N . TRP A 1 100 ? 8.756 -5.947 2.364 1.00 98.62 10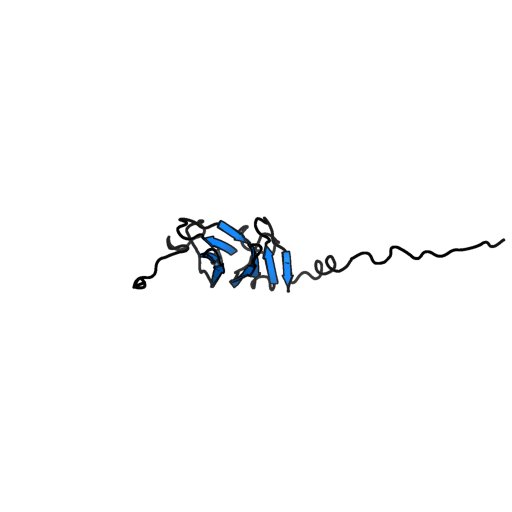0 TRP A N 1
ATOM 762 C CA . TRP A 1 100 ? 9.279 -5.205 3.511 1.00 98.62 100 TRP A CA 1
ATOM 763 C C . TRP A 1 100 ? 9.029 -6.000 4.792 1.00 98.62 100 TRP A C 1
ATOM 765 O O . TRP A 1 100 ? 7.874 -6.127 5.204 1.00 98.62 100 TRP A O 1
ATOM 775 N N . PRO A 1 101 ? 10.074 -6.535 5.446 1.00 98.31 101 PRO A N 1
ATOM 776 C CA . PRO A 1 101 ? 9.952 -7.033 6.812 1.00 98.31 101 PRO A CA 1
ATOM 777 C C . PRO A 1 101 ? 9.414 -5.948 7.750 1.00 98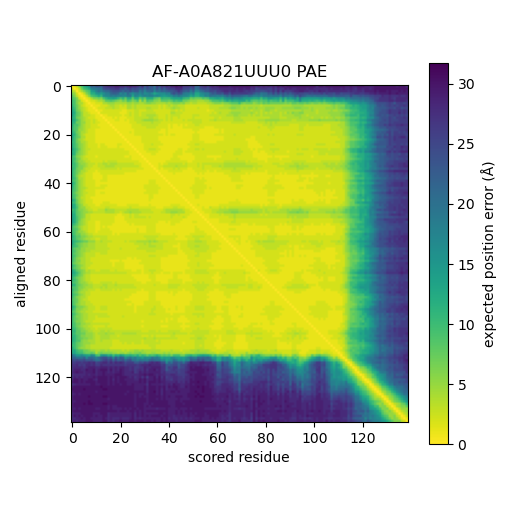.31 101 PRO A C 1
ATOM 779 O O . PRO A 1 101 ? 9.620 -4.754 7.519 1.00 98.31 101 PRO A O 1
ATOM 782 N N . GLN A 1 102 ? 8.750 -6.351 8.833 1.00 96.06 102 GLN A N 1
ATOM 783 C CA . GLN A 1 102 ? 8.210 -5.401 9.801 1.00 96.06 102 GLN A CA 1
ATOM 784 C C . GLN A 1 102 ? 9.307 -4.457 10.327 1.00 96.06 102 GLN A C 1
ATOM 786 O O . GLN A 1 102 ? 10.329 -4.897 10.847 1.00 96.06 102 GLN A O 1
ATOM 791 N N . GLY A 1 103 ? 9.075 -3.147 10.204 1.00 94.25 103 GLY A N 1
ATOM 792 C CA . GLY A 1 103 ? 10.007 -2.110 10.659 1.00 94.25 103 GLY A CA 1
ATOM 793 C C . GLY A 1 103 ? 11.192 -1.845 9.724 1.00 94.25 103 GLY A C 1
ATOM 794 O O . GLY A 1 103 ? 12.036 -1.015 10.055 1.00 94.25 103 GLY A O 1
ATOM 795 N N . ALA A 1 104 ? 11.268 -2.510 8.568 1.00 97.12 104 ALA A N 1
ATOM 796 C CA . ALA A 1 104 ? 12.308 -2.241 7.584 1.00 97.12 104 ALA A CA 1
ATOM 797 C C . ALA A 1 104 ? 12.149 -0.842 6.966 1.00 97.12 104 ALA A C 1
ATOM 799 O O . ALA A 1 104 ? 11.045 -0.408 6.642 1.00 97.12 104 ALA A O 1
ATOM 800 N N . THR A 1 105 ? 13.270 -0.149 6.760 1.00 96.50 105 THR A N 1
ATOM 801 C CA . THR A 1 105 ? 13.314 1.166 6.096 1.00 96.50 105 THR A CA 1
ATOM 802 C C . THR A 1 105 ? 13.366 1.064 4.570 1.00 96.50 105 THR A C 1
ATOM 804 O O . THR A 1 105 ? 13.070 2.036 3.882 1.00 96.50 105 THR A O 1
ATOM 807 N N . GLN A 1 106 ? 13.706 -0.112 4.036 1.00 97.31 106 GLN A N 1
ATOM 808 C CA . GLN A 1 106 ? 13.740 -0.425 2.608 1.00 97.31 106 GLN A CA 1
ATOM 809 C C . GLN A 1 106 ? 13.256 -1.856 2.359 1.00 97.31 106 GLN A C 1
ATOM 811 O O . GLN A 1 106 ? 13.273 -2.697 3.263 1.00 97.31 106 GLN A O 1
ATOM 816 N N . GLY A 1 107 ? 12.819 -2.112 1.134 1.00 97.44 107 GLY A N 1
ATOM 817 C CA . GLY A 1 107 ? 12.326 -3.400 0.695 1.00 97.44 107 GLY A CA 1
ATOM 818 C C . GLY A 1 107 ? 13.413 -4.244 0.047 1.00 97.44 107 GLY A C 1
ATOM 819 O O . GLY A 1 107 ? 14.593 -3.901 0.022 1.00 97.44 107 GLY A O 1
ATOM 820 N N . SER A 1 108 ? 12.983 -5.371 -0.499 1.00 96.88 108 SER A N 1
ATOM 821 C CA . SER A 1 108 ? 13.770 -6.207 -1.403 1.00 96.88 108 SER A CA 1
ATOM 822 C C . SER A 1 108 ? 12.864 -6.711 -2.516 1.00 96.88 108 SER A C 1
ATOM 824 O O . SER A 1 108 ? 11.703 -7.051 -2.259 1.00 96.88 108 SER A O 1
ATOM 826 N N . VAL A 1 109 ? 13.391 -6.773 -3.736 1.00 95.81 109 VAL A N 1
ATOM 827 C CA . VAL A 1 109 ? 12.696 -7.396 -4.862 1.00 95.81 109 VAL A CA 1
ATOM 828 C C . VAL A 1 109 ? 12.657 -8.903 -4.637 1.00 95.81 109 VAL A C 1
ATOM 830 O O . VAL A 1 109 ? 13.666 -9.514 -4.286 1.00 95.81 109 VAL A O 1
ATOM 833 N N . ILE A 1 110 ? 11.487 -9.513 -4.815 1.00 94.75 110 ILE A N 1
ATOM 834 C CA . ILE A 1 110 ? 11.330 -10.971 -4.704 1.00 94.75 110 ILE A CA 1
ATOM 835 C C . ILE A 1 110 ? 10.896 -11.635 -6.007 1.00 94.75 110 ILE A C 1
ATOM 837 O O . ILE A 1 110 ? 11.109 -12.835 -6.167 1.00 94.75 110 ILE A O 1
ATOM 841 N N . VAL A 1 111 ? 10.294 -10.879 -6.929 1.00 92.81 111 VAL A N 1
ATOM 842 C CA . VAL A 1 111 ? 9.893 -11.330 -8.269 1.00 92.81 111 VAL A CA 1
ATOM 843 C C . VAL A 1 111 ? 9.941 -10.135 -9.221 1.00 92.81 111 VAL A C 1
ATOM 845 O O . VAL A 1 111 ? 9.507 -9.051 -8.839 1.00 92.81 111 VAL A O 1
ATOM 848 N N . GLY A 1 112 ? 10.381 -10.344 -10.464 1.00 87.12 112 GLY A N 1
ATOM 849 C CA . GLY A 1 112 ? 10.400 -9.304 -11.499 1.00 87.12 112 GLY A CA 1
ATOM 850 C C . GLY A 1 112 ? 11.514 -8.271 -11.308 1.00 87.12 112 GLY A C 1
ATOM 851 O O . GLY A 1 112 ? 12.449 -8.507 -10.545 1.00 87.12 112 GLY A O 1
ATOM 852 N N . GLY A 1 113 ? 11.398 -7.142 -12.006 1.00 71.56 113 GLY A N 1
ATOM 853 C CA . GLY A 1 113 ? 12.428 -6.106 -12.108 1.00 71.56 113 GLY A CA 1
ATOM 854 C C . GLY A 1 113 ? 13.226 -6.182 -13.414 1.00 71.56 113 GLY A C 1
ATOM 855 O O . GLY A 1 113 ? 13.515 -7.263 -13.922 1.00 71.56 113 GLY A O 1
ATOM 856 N N . ASN A 1 114 ? 13.574 -5.011 -13.952 1.00 59.34 114 ASN A N 1
ATOM 857 C CA . ASN A 1 114 ? 14.350 -4.864 -15.191 1.00 59.34 114 ASN A CA 1
ATOM 858 C C . ASN A 1 114 ? 15.874 -4.926 -14.966 1.00 59.34 114 ASN A C 1
ATOM 860 O O . ASN A 1 114 ? 16.640 -4.826 -15.923 1.00 59.34 114 ASN A O 1
ATOM 864 N N . ASP A 1 115 ? 16.315 -5.145 -13.724 1.00 54.19 115 ASP A N 1
ATOM 865 C CA . ASP A 1 115 ? 17.728 -5.246 -13.377 1.00 54.19 115 ASP A CA 1
ATOM 866 C C . ASP A 1 115 ? 18.156 -6.712 -13.320 1.00 54.19 115 ASP A C 1
ATOM 868 O O . ASP A 1 115 ? 17.904 -7.451 -12.366 1.00 54.19 115 ASP A O 1
ATOM 872 N N . HIS A 1 116 ? 18.849 -7.126 -14.375 1.00 46.94 116 HIS A N 1
ATOM 873 C CA . HIS A 1 116 ? 19.487 -8.432 -14.521 1.00 46.94 116 HIS A CA 1
ATOM 874 C C . HIS A 1 116 ? 20.602 -8.727 -13.486 1.00 46.94 116 HIS A C 1
ATOM 876 O O . HIS A 1 116 ? 21.212 -9.794 -13.570 1.00 46.94 116 HIS A O 1
ATOM 882 N N . ASP A 1 117 ? 20.841 -7.863 -12.489 1.00 49.28 117 ASP A N 1
ATOM 883 C CA . ASP A 1 117 ? 22.061 -7.899 -11.668 1.00 49.28 117 ASP A CA 1
ATOM 884 C C . ASP A 1 117 ? 21.894 -8.327 -10.194 1.00 49.28 117 ASP A C 1
ATOM 886 O O . ASP A 1 117 ? 22.890 -8.686 -9.566 1.00 49.28 117 ASP A O 1
ATOM 890 N N . GLU A 1 118 ? 20.685 -8.409 -9.619 1.00 49.91 118 GLU A N 1
ATOM 891 C CA . GLU A 1 118 ? 20.549 -8.763 -8.183 1.00 49.91 118 GLU A CA 1
ATOM 892 C C . GLU A 1 118 ? 20.112 -10.210 -7.895 1.00 49.91 118 GLU A C 1
ATOM 894 O O . GLU A 1 118 ? 20.281 -10.715 -6.780 1.00 49.91 118 GLU A O 1
ATOM 899 N N . ILE A 1 119 ? 19.635 -10.950 -8.899 1.00 49.19 119 ILE A N 1
ATOM 900 C CA . ILE A 1 119 ? 19.157 -12.334 -8.709 1.00 49.19 119 ILE A CA 1
ATOM 901 C C . ILE A 1 119 ? 20.290 -13.361 -8.496 1.00 49.19 119 ILE A C 1
ATOM 903 O O . ILE A 1 119 ? 20.017 -14.509 -8.133 1.00 49.19 119 ILE A O 1
ATOM 907 N N . TYR A 1 120 ? 21.562 -12.969 -8.658 1.00 42.22 120 TYR A N 1
ATOM 908 C CA . TYR A 1 120 ? 22.722 -13.852 -8.461 1.00 42.22 120 TYR A CA 1
ATOM 909 C C . TYR A 1 120 ? 23.191 -13.994 -7.001 1.00 42.22 120 TYR A C 1
ATOM 911 O O . TYR A 1 120 ? 23.860 -14.978 -6.688 1.00 42.22 120 TYR A O 1
ATOM 919 N N . GLN A 1 121 ? 22.818 -13.097 -6.081 1.00 43.75 121 GLN A N 1
ATOM 920 C CA . GLN A 1 121 ? 23.351 -13.131 -4.703 1.00 43.75 121 GLN A CA 1
ATOM 921 C C . GLN A 1 121 ? 22.575 -14.053 -3.744 1.00 43.75 121 GLN A C 1
ATOM 923 O O . GLN A 1 121 ? 23.058 -14.364 -2.661 1.00 43.75 121 GLN A O 1
ATOM 928 N N . ILE A 1 122 ? 21.388 -14.543 -4.125 1.00 47.25 122 ILE A N 1
ATOM 929 C CA . ILE A 1 122 ? 20.590 -15.441 -3.262 1.00 47.25 122 ILE A CA 1
ATOM 930 C C . ILE A 1 122 ? 20.940 -16.928 -3.505 1.00 47.25 122 ILE A C 1
ATOM 932 O O . ILE A 1 122 ? 20.558 -17.791 -2.716 1.00 47.25 122 ILE A O 1
ATOM 936 N N . ARG A 1 123 ? 21.697 -17.264 -4.567 1.00 47.25 123 ARG A N 1
ATOM 937 C CA . ARG A 1 123 ? 22.044 -18.663 -4.916 1.00 47.25 123 ARG A CA 1
ATOM 938 C C . ARG A 1 123 ? 23.511 -19.059 -4.720 1.00 47.25 123 ARG A C 1
ATOM 940 O O . ARG A 1 123 ? 23.825 -20.234 -4.892 1.00 47.25 123 ARG A O 1
ATOM 947 N N . SER A 1 124 ? 24.401 -18.157 -4.320 1.00 41.09 124 SER A N 1
ATOM 948 C CA . SER A 1 124 ? 25.804 -18.484 -4.028 1.00 41.09 124 SER A CA 1
ATOM 949 C C . SER A 1 124 ? 26.016 -18.832 -2.548 1.00 41.09 124 SER A C 1
ATOM 951 O O . SER A 1 124 ? 26.710 -18.142 -1.808 1.00 41.09 124 SER A O 1
ATOM 953 N N . THR A 1 125 ? 25.467 -19.959 -2.093 1.00 37.53 125 THR A N 1
ATOM 954 C CA . THR A 1 125 ? 26.087 -20.660 -0.955 1.00 37.53 125 THR A CA 1
ATOM 955 C C . THR A 1 125 ? 27.433 -21.224 -1.433 1.00 37.53 125 THR A C 1
ATOM 957 O O . THR A 1 125 ? 27.422 -21.941 -2.439 1.00 37.53 125 THR A O 1
ATOM 960 N N . PRO A 1 126 ? 28.583 -20.963 -0.780 1.00 39.88 126 PRO A N 1
ATOM 961 C CA . PRO A 1 126 ? 29.849 -21.563 -1.191 1.00 39.88 126 PRO A CA 1
ATOM 962 C C . PRO A 1 126 ? 29.770 -23.083 -1.013 1.00 39.88 126 PRO A C 1
ATOM 964 O O . PRO A 1 126 ? 29.626 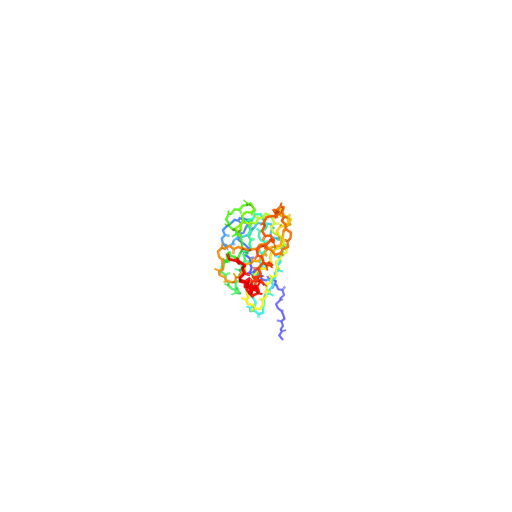-23.562 0.111 1.00 39.88 126 PRO A O 1
ATOM 967 N N . LYS A 1 127 ? 29.841 -23.844 -2.111 1.00 42.22 127 LYS A N 1
ATOM 968 C CA . LYS A 1 127 ? 29.924 -25.314 -2.081 1.00 42.22 127 LYS A CA 1
ATOM 969 C C . LYS A 1 127 ? 31.308 -25.851 -2.462 1.00 42.22 127 LYS A C 1
ATOM 971 O O . LYS A 1 127 ? 31.426 -27.038 -2.722 1.00 42.22 127 LYS A O 1
ATOM 976 N N . ASP A 1 128 ? 32.340 -25.013 -2.421 1.00 45.09 128 ASP A N 1
ATOM 977 C CA . ASP A 1 128 ? 33.720 -25.436 -2.677 1.00 45.09 128 ASP A CA 1
ATOM 978 C C . ASP A 1 128 ? 34.624 -25.053 -1.495 1.00 45.09 128 ASP A C 1
ATOM 980 O O . ASP A 1 128 ? 35.568 -24.275 -1.611 1.00 45.09 128 ASP A O 1
ATOM 984 N N . ALA A 1 129 ? 34.310 -25.594 -0.318 1.00 50.19 129 ALA A N 1
ATOM 985 C CA . ALA A 1 129 ? 35.326 -25.897 0.680 1.00 50.19 129 ALA A CA 1
ATOM 986 C C . ALA A 1 129 ? 35.475 -27.422 0.679 1.00 50.19 129 ALA A C 1
ATOM 988 O O . ALA A 1 129 ? 34.490 -28.122 0.889 1.00 50.19 129 ALA A O 1
ATOM 989 N N . GLU A 1 130 ? 36.700 -27.887 0.424 1.00 47.91 130 GLU A N 1
ATOM 990 C CA . GLU A 1 130 ? 37.118 -29.276 0.167 1.00 47.91 130 GLU A CA 1
ATOM 991 C C . GLU A 1 130 ? 36.909 -29.751 -1.280 1.00 47.91 130 GLU A C 1
ATOM 993 O O . GLU A 1 130 ? 35.826 -30.145 -1.683 1.00 47.91 130 GLU A O 1
ATOM 998 N N . VAL A 1 131 ? 37.968 -29.730 -2.095 1.00 49.62 131 VAL A N 1
ATOM 999 C CA . VAL A 1 131 ? 38.905 -30.856 -2.271 1.00 49.62 131 VAL A CA 1
ATOM 1000 C C . VAL A 1 131 ? 40.127 -30.317 -3.030 1.00 49.62 131 VAL A C 1
ATOM 1002 O O . VAL A 1 131 ? 40.025 -29.891 -4.175 1.00 49.62 131 VAL A O 1
ATOM 1005 N N . GLY A 1 132 ? 41.295 -30.330 -2.387 1.00 36.81 132 GLY A N 1
ATOM 1006 C CA . GLY A 1 132 ? 42.583 -29.973 -2.985 1.00 36.81 132 GLY A CA 1
ATOM 1007 C C . GLY A 1 132 ? 43.608 -31.043 -2.641 1.00 36.81 132 GLY A C 1
ATOM 1008 O O . GLY A 1 132 ? 44.263 -30.984 -1.608 1.00 36.81 132 GLY A O 1
ATOM 1009 N N . THR A 1 133 ? 43.642 -32.064 -3.484 1.00 42.34 133 THR A N 1
ATOM 1010 C CA . THR A 1 133 ? 44.424 -33.298 -3.421 1.00 42.34 133 THR A CA 1
ATOM 1011 C C . THR A 1 133 ? 45.938 -33.107 -3.320 1.00 42.34 133 THR A C 1
ATOM 1013 O O . THR A 1 133 ? 46.506 -32.163 -3.862 1.00 42.34 133 THR A O 1
ATOM 1016 N N . HIS A 1 134 ? 46.573 -34.100 -2.691 1.00 44.84 134 HIS A N 1
ATOM 1017 C CA . HIS A 1 134 ? 47.994 -34.432 -2.765 1.00 44.84 134 HIS A CA 1
ATOM 1018 C C . HIS A 1 134 ? 48.636 -34.180 -4.138 1.00 44.84 134 HIS A C 1
ATOM 1020 O O . HIS A 1 134 ? 48.119 -34.634 -5.156 1.00 44.84 134 HIS A O 1
ATOM 1026 N N . ALA A 1 135 ? 49.842 -33.611 -4.127 1.00 41.97 135 ALA A N 1
ATOM 1027 C CA . ALA A 1 135 ? 50.843 -33.872 -5.152 1.00 41.97 135 ALA A CA 1
ATOM 1028 C C . ALA A 1 135 ? 52.176 -34.199 -4.468 1.00 41.97 135 ALA A C 1
ATOM 1030 O O . ALA A 1 135 ? 52.815 -33.358 -3.837 1.00 41.97 135 ALA A O 1
ATOM 1031 N N . SER A 1 136 ? 52.535 -35.474 -4.547 1.00 46.91 136 SER A N 1
ATOM 1032 C CA . SER A 1 136 ? 53.876 -35.998 -4.341 1.00 46.91 136 SER A CA 1
ATOM 1033 C C . SER A 1 136 ? 54.807 -35.546 -5.473 1.0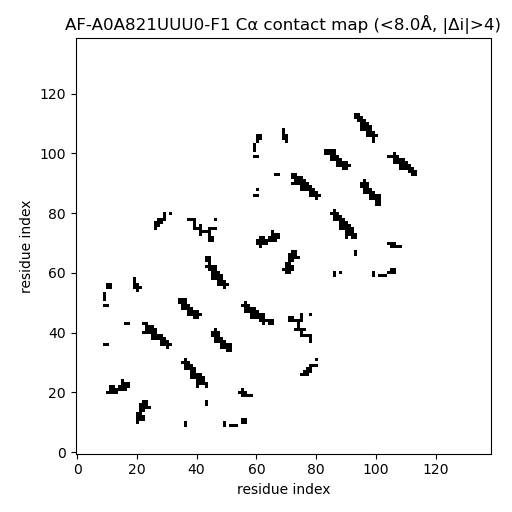0 46.91 136 SER A C 1
ATOM 1035 O O . SER A 1 136 ? 54.399 -35.576 -6.627 1.00 46.91 136 SER A O 1
ATOM 1037 N N . VAL A 1 137 ? 56.024 -35.156 -5.079 1.00 45.38 137 VAL A N 1
ATOM 1038 C CA . VAL A 1 137 ? 57.353 -35.413 -5.678 1.00 45.38 137 VAL A CA 1
ATOM 1039 C C . VAL A 1 137 ? 57.448 -35.547 -7.204 1.00 45.38 137 VAL A C 1
ATOM 1041 O O . VAL A 1 137 ? 56.883 -36.476 -7.761 1.00 45.38 137 VAL A O 1
ATOM 1044 N N . ASP A 1 138 ? 58.327 -34.747 -7.818 1.00 46.66 138 ASP A N 1
ATOM 1045 C CA . ASP A 1 138 ? 59.232 -35.251 -8.858 1.00 46.66 138 ASP A CA 1
ATOM 1046 C C . ASP A 1 138 ? 60.579 -34.493 -8.854 1.00 46.66 138 ASP A C 1
ATOM 1048 O O . ASP A 1 138 ? 60.608 -33.265 -8.927 1.00 46.66 138 ASP A O 1
ATOM 1052 N N . LEU A 1 139 ? 61.639 -35.316 -8.766 1.00 47.78 139 LEU A N 1
ATOM 1053 C CA . LEU A 1 139 ? 63.087 -35.172 -9.039 1.00 47.78 139 LEU A CA 1
ATOM 1054 C C . LEU A 1 139 ? 63.941 -34.143 -8.275 1.00 47.78 139 LEU A C 1
ATOM 1056 O O . LEU A 1 139 ? 63.982 -32.953 -8.654 1.00 47.78 139 LEU A O 1
#

pLDDT: mean 85.86, std 20.51, range [36.81, 98.88]

Foldseek 3Di:
DPDDPDDDDQAAPPDDDQDQNHAHPWADWDADPQRWIWIQRFVQQFIWITHGPDNGTDTQAARPGDDDDQNGAHRWHDWDADPQRKIWIDRVVFQFIWIGGGPRNGIDTDDGGPDPPPPPPVPPPPPPDDDDDDDDDDD

Mean predicted aligned error: 9.73 Å

Secondary structure (DSSP, 8-state):
----SS----S--S-BSSSTT-BSS---EEE-TT--EEEEEGGGTEEEEE-TT-SS-EEEEE-S-BSSSTT-BSS---EEE-TT--EEEEEGGGTEEEEE-TT-SS-EEEEE-S-TTSTTTTS-----SS---------

Solvent-accessible surface area (backbone atoms only — not comparable to full-atom values): 8203 Å² total; per-residue (Å²): 133,87,75,78,95,66,89,78,86,65,68,52,85,69,53,77,42,80,52,58,36,27,40,26,75,63,65,33,73,36,71,51,96,83,55,31,39,36,33,16,22,15,79,51,8,24,29,34,40,20,46,78,88,47,83,46,41,42,81,60,39,45,59,72,42,74,45,80,53,56,36,27,20,25,54,25,34,54,54,49,67,51,97,77,50,31,36,38,35,36,21,64,71,49,55,26,31,34,37,18,54,64,89,47,86,48,43,44,78,78,43,72,49,90,66,94,77,66,78,64,73,85,72,68,71,88,85,80,78,84,88,84,77,91,80,82,88,86,137

Radius of gyration: 21.96 Å; Cα contacts (8 Å, |Δi|>4): 293; chains: 1; bounding box: 91×50×33 Å

Sequence (139 aa):
RRGESQGTVVAGGNGSGNRLDQLSYPQYVFVDRDHSVYVSDRDNHRVMKWMEGAKQGIVVAGGQGEGNDLTQLLYPQGVVVDQLGTVYVADPGNDRIMRWPQGATQGSVIVGGNDHDEIYQIRSTPKDAEVGTHASVDL

=== Feature glossary ===
A reading guide for the features in this record.

Start from the sequence.

  · This is the polypeptide sequence — one letter per residue, N-terminus first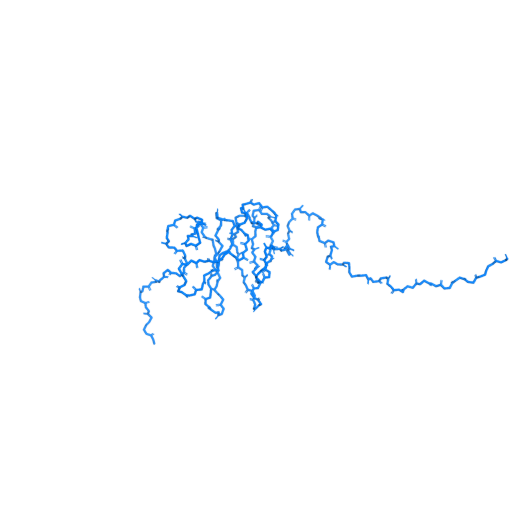. Length ranges from a few dozen residues for small domains to over a thousand for large multi-domain proteins.

Fold it, and you get atomic coordinates and the backbone conformation that goes with them.

  · Structure coordinates are given as an mmCIF _atom_site loop: one row per atom with element, residue name, chain id, sequence number, and x/y/z position in Å. Only the four main-chain atoms per residue are included here; side chains are omitted to keep the record compact.

  · Backbone dihedral angles. Every residue except chain termini has a φ (preceding-C → N → Cα → C) and a ψ (N → Cα → C → next-N). They are reported in degrees following the IUPAC sign convention. Secondary structure is essentially a statement about which (φ, ψ) basin each residue occupies.

  · The SS8 string is DSSP's per-residue secondary-structure call. α-helix (H) means an i→i+4 H-bond ladder; β-strand (E) means the residue participates in a β-sheet; 3₁₀ (G) and π (I) are tighter and wider helices; T/S are turns/bends; '-' is loop.

  · SS3 is a coarse helix/strand/coil call (letters a/b/c) made by the P-SEA algorithm from inter-Cα distances and dihedrals. It is less detailed than DSSP but needs only Cα positions.

Summarize the fold with a handful of shape descriptors and a per-residue structural alphabet.

  · Radius of gyration (Rg) is the root-mean-square distance of Cα atoms from their centroid — a single number for overall size and compactness. A globular domain of N residues has Rg ≈ 2.2·N^0.38 Å; an extended or disordered chain has a much larger Rg. The Cα contact count is the number of residue pairs whose Cα atoms are within 8 Å and are more than four positions apart in sequence — a standard proxy for tertiary packing density. The bounding box is the smallest axis-aligned box enclosing all Cα atoms.

  · The Foldseek 3Di string encodes local tertiary geometry as a 20-letter alphabet — one character per residue — derived from the relative positions of nearby Cα atoms. Unlike the amino-acid sequence, 3Di is a direct function of the 3D structure, so two proteins with the same fold have similar 3Di strings even at low sequence identity.

  · Solvent-accessible surface area (SASA) is the area in Å² traced out by the centre of a 1.4 Å probe sphere (a water molecule) rolled over the protein's van der Waals surface (Shrake–Rupley / Lee–Richards construction). Buried residues have near-zero SASA; fully exposed residues can exceed 200 Å². The total SASA scales roughly with the number of surface residues.

Ask how reliable the model is.

  · pLDDT (predicted Local Distance Difference Test) is AlphaFold's per-residue confidence score, ranging from 0 to 100. Values above 90 indicate high confidence (typically well-packed cores); 70–90 is confident; 50–70 low confidence; below 50 usually means the region is disordered or the prediction is unreliable there. AlphaFold stores pLDDT in the mmCIF B-factor column.

  · B-factor (Debye–Waller factor) reflects atomic displacement in the crystal lattice. It is an experimental observable (units Å²), not a prediction; low values mean the atom is pinned down, high values mean it moves or is heterogeneous across the crystal.

  · Predicted Aligned Error (PAE) is an AlphaFold confidence matrix: entry (i, j) is the expected error in the position of residue j, in ångströms, when the prediction is superimposed on the true structure at residue i. Low PAE within a block of residues means that block is internally rigid and well-predicted; high PAE between two blocks means their relative placement is uncertain even if each block individually is confident.

Place it in context: what it resembles, what it is annotated as, and how it looks.

  · Nearest PDB neighbors are the top structural matches found by Foldseek when searching this structure against the entire Protein Data Bank. Each hit reports a TM-score (0 to 1; >0.5 almost always implies the same fold) and an E-value. These are *structural* homologs — they may share no detectable sequence similarity.

  · Functional annotations link the protein to curated databases. InterPro entries identify conserved domains and families by matching the sequence against member-database signatures (Pfam, PROSITE, CDD, …). Gene Ontology (GO) terms describe molecular function, biological process, and cellular component in a controlled vocabulary. CATH places the structure in a hierarchical fold classification (Class/Architecture/Topology/Homologous-superfamily). The organism is the source species.

  · Three diagnostic plots accompany the record. The Cα contact map visualizes the tertiary structure as a 2D adjacency matrix (8 Å cutoff, sequence-local contacts suppressed). The Ramachandran plot shows the distribution of backbone (φ, ψ) torsions, with points in the α and β basins reflecting secondary structure content. The PAE plot shows AlphaFold's inter-residue confidence as a color matrix.

  · Six rendered views show the 3D structure from the faces of a cube — i.e. along ±x, ±y, ±z. Rendering representation is drawn randomly per protein from cartoon (secondary-structure ribbons), sticks (backbone bonds), or molecular surface; coloring is either N→C rainbow (blue at the N-terminus through red at the C-terminus) or one color per chain.